Protein AF-A0A8S8YC99-F1 (afdb_monomer_lite)

Foldseek 3Di:
DWDDDQVGQQVVCVVCVVDQWDDDPVGFIFGPPPDPRHTDPVVVVVVVCVVQVPFDPVVVPTPPPPPPPVVVVVVVVVVVVVVD

Secondary structure (DSSP, 8-state):
---SSHHHHHHHHHH-TT--EEE-TTS-EEE-SSS-S-B-HHHHHHHHHHHHHTSPPGGGTSTTGGGTTHHHHHHHHHHHHHT-

Structure (mmCIF, N/CA/C/O backbone):
data_AF-A0A8S8YC99-F1
#
_entry.id   AF-A0A8S8YC99-F1
#
loop_
_atom_site.group_PDB
_atom_site.id
_atom_site.type_symbol
_atom_site.label_atom_id
_atom_site.label_alt_id
_atom_site.label_comp_id
_atom_site.label_asym_id
_atom_site.label_entity_id
_atom_site.label_seq_id
_atom_site.pdbx_PDB_ins_code
_atom_site.Cartn_x
_atom_site.Cartn_y
_atom_site.Cartn_z
_atom_site.occupancy
_atom_site.B_iso_or_equiv
_atom_site.auth_seq_id
_atom_site.auth_comp_id
_atom_site.auth_asym_id
_atom_site.auth_atom_id
_atom_site.pdbx_PDB_model_num
ATOM 1 N N . MET A 1 1 ? -13.519 10.395 1.666 1.00 59.31 1 MET A N 1
ATOM 2 C CA . MET A 1 1 ? -12.272 11.116 2.010 1.00 59.31 1 MET A CA 1
ATOM 3 C C . MET A 1 1 ? -12.280 11.323 3.515 1.00 59.31 1 MET A C 1
ATOM 5 O O . MET A 1 1 ? -13.285 11.803 4.022 1.00 59.31 1 MET A O 1
ATOM 9 N N . VAL A 1 2 ? -11.252 10.862 4.226 1.00 78.12 2 VAL A N 1
ATOM 10 C CA . VAL A 1 2 ? -11.248 10.760 5.698 1.00 78.12 2 VAL A CA 1
ATOM 11 C C . VAL A 1 2 ? -10.279 11.771 6.308 1.00 78.12 2 VAL A C 1
ATOM 13 O O . VAL A 1 2 ? -9.376 12.251 5.626 1.00 78.12 2 VAL A O 1
ATOM 16 N N . ARG A 1 3 ? -10.436 12.066 7.602 1.00 81.25 3 ARG A N 1
ATOM 17 C CA . ARG A 1 3 ? -9.474 12.872 8.360 1.00 81.25 3 ARG A CA 1
ATOM 18 C C . ARG A 1 3 ? -8.104 12.187 8.373 1.00 81.25 3 ARG A C 1
ATOM 20 O O . ARG A 1 3 ? -8.018 10.986 8.615 1.00 81.25 3 ARG A O 1
ATOM 27 N N . THR A 1 4 ? -7.049 12.960 8.133 1.00 81.81 4 THR A N 1
ATOM 28 C CA . THR A 1 4 ? -5.663 12.478 8.153 1.00 81.81 4 THR A CA 1
ATOM 29 C C . THR A 1 4 ? -5.279 11.938 9.532 1.00 81.81 4 THR A C 1
ATOM 31 O O . THR A 1 4 ? -5.660 12.518 10.553 1.00 81.81 4 THR A O 1
ATOM 34 N N . GLY A 1 5 ? -4.502 10.853 9.552 1.00 83.06 5 GLY A N 1
ATOM 35 C CA . GLY A 1 5 ? -3.903 10.276 10.750 1.00 83.06 5 GLY A CA 1
ATOM 36 C C . GLY A 1 5 ? -4.084 8.761 10.845 1.00 83.06 5 GLY A C 1
ATOM 37 O O . GLY A 1 5 ? -5.169 8.225 10.608 1.00 83.06 5 GLY A O 1
ATOM 38 N N . HIS A 1 6 ? -3.030 8.085 11.297 1.00 83.00 6 HIS A N 1
ATOM 39 C CA . HIS A 1 6 ? -2.930 6.628 11.418 1.00 83.00 6 HIS A CA 1
ATOM 40 C C . HIS A 1 6 ? -4.129 5.962 12.130 1.00 83.00 6 HIS A C 1
ATOM 42 O O . HIS A 1 6 ? -4.645 4.940 11.675 1.00 83.00 6 HIS A O 1
ATOM 48 N N . SER A 1 7 ? -4.632 6.549 13.220 1.00 85.56 7 SER A N 1
ATOM 49 C CA . SER A 1 7 ? -5.784 6.002 13.958 1.00 85.56 7 SER A CA 1
ATOM 50 C C . SER A 1 7 ? -7.092 6.073 13.166 1.00 85.56 7 SER A C 1
ATOM 52 O O . SER A 1 7 ? -7.913 5.160 13.258 1.00 85.56 7 SER A O 1
ATOM 54 N N . PHE A 1 8 ? -7.286 7.131 12.371 1.00 84.94 8 PHE A N 1
ATOM 55 C CA . PHE A 1 8 ? -8.458 7.261 11.506 1.00 84.94 8 PHE A CA 1
ATOM 56 C C . PHE A 1 8 ? -8.393 6.253 10.363 1.00 84.94 8 PHE A C 1
ATOM 58 O O . PHE A 1 8 ? -9.385 5.578 10.116 1.00 84.94 8 PHE A O 1
ATOM 65 N N . MET A 1 9 ? -7.220 6.074 9.750 1.00 87.50 9 MET A N 1
ATOM 66 C CA . MET A 1 9 ? -7.025 5.087 8.683 1.00 87.50 9 MET A CA 1
ATOM 67 C C . MET A 1 9 ? -7.313 3.662 9.161 1.00 87.50 9 MET A C 1
ATOM 69 O O . MET A 1 9 ? -8.088 2.952 8.527 1.00 87.50 9 MET A O 1
ATOM 73 N N . LYS A 1 10 ? -6.785 3.262 10.328 1.00 84.81 10 LYS A N 1
ATOM 74 C CA . LYS A 1 10 ? -7.093 1.947 10.919 1.00 84.81 10 LYS A CA 1
ATOM 75 C C . LYS A 1 10 ? -8.577 1.763 11.222 1.00 84.81 10 LYS A C 1
ATOM 77 O O . LYS A 1 10 ? -9.108 0.671 11.032 1.00 84.81 10 LYS A O 1
ATOM 82 N N . ARG A 1 11 ? -9.244 2.808 11.725 1.00 87.31 11 ARG A N 1
ATOM 83 C CA . ARG A 1 11 ? -10.678 2.752 12.022 1.00 87.31 11 ARG A CA 1
ATOM 84 C C . ARG A 1 11 ? -11.493 2.585 10.748 1.00 87.31 11 ARG A C 1
ATOM 86 O O . ARG A 1 11 ? -12.351 1.717 10.716 1.00 87.31 11 ARG A O 1
ATOM 93 N N . GLU A 1 12 ? -11.207 3.364 9.711 1.00 87.69 12 GLU A N 1
ATOM 94 C CA . GLU A 1 12 ? -11.926 3.257 8.441 1.00 87.69 12 GLU A CA 1
ATOM 95 C C . GLU A 1 12 ? -11.710 1.914 7.760 1.00 87.69 12 GLU A C 1
ATOM 97 O O . GLU A 1 12 ? -12.673 1.332 7.275 1.00 87.69 12 GLU A O 1
ATOM 102 N N . LEU A 1 13 ? -10.485 1.388 7.774 1.00 86.19 13 LEU A N 1
ATOM 103 C CA . LEU A 1 13 ? -10.192 0.068 7.217 1.00 86.19 13 LEU A CA 1
ATOM 104 C C . LEU A 1 13 ? -10.977 -1.034 7.946 1.00 86.19 13 LEU A C 1
ATOM 106 O O . LEU A 1 13 ? -11.494 -1.949 7.323 1.00 86.19 13 LEU A O 1
ATOM 110 N N . ARG A 1 14 ? -11.133 -0.914 9.271 1.00 84.56 14 ARG A N 1
ATOM 111 C CA . ARG A 1 14 ? -11.958 -1.838 10.064 1.00 84.56 14 ARG A CA 1
ATOM 112 C C . ARG A 1 14 ? -13.456 -1.668 9.803 1.00 84.56 14 ARG A C 1
ATOM 114 O O . ARG A 1 14 ? -14.183 -2.654 9.801 1.00 84.56 14 ARG A O 1
ATOM 121 N N . SER A 1 15 ? -13.918 -0.432 9.627 1.00 88.06 15 SER A N 1
ATOM 122 C CA . SER A 1 15 ? -15.326 -0.122 9.358 1.00 88.06 15 SER A CA 1
ATOM 123 C C . SER A 1 15 ? -15.762 -0.490 7.939 1.00 88.06 15 SER A C 1
ATOM 125 O O . SER A 1 15 ? -16.958 -0.629 7.703 1.00 88.06 15 SER A O 1
ATOM 127 N N . ASN A 1 16 ? -14.820 -0.648 7.003 1.00 86.12 16 ASN A N 1
ATOM 128 C CA . ASN A 1 16 ? -15.085 -0.960 5.601 1.00 86.12 16 ASN A CA 1
ATOM 129 C C . ASN A 1 16 ? -14.354 -2.256 5.201 1.00 86.12 16 ASN A C 1
ATOM 131 O O . ASN A 1 16 ? -13.270 -2.178 4.626 1.00 86.12 16 ASN A O 1
ATOM 135 N N . PRO A 1 17 ? -14.934 -3.444 5.460 1.00 81.31 17 PRO A N 1
ATOM 136 C CA . PRO A 1 17 ? -14.302 -4.733 5.150 1.00 81.31 17 PRO A CA 1
ATOM 137 C C . PRO A 1 17 ? -13.989 -4.929 3.659 1.00 81.31 17 PRO A C 1
ATOM 139 O O . PRO A 1 17 ? -13.060 -5.649 3.311 1.00 81.31 17 PRO A O 1
ATOM 142 N N . GLU A 1 18 ? -14.746 -4.255 2.791 1.00 84.88 18 GLU A N 1
ATOM 143 C CA . GLU A 1 18 ? -14.562 -4.255 1.334 1.00 84.88 18 GLU A CA 1
ATOM 144 C C . GLU A 1 18 ? -13.323 -3.452 0.888 1.00 84.88 18 GLU A C 1
ATOM 146 O O . GLU A 1 18 ? -12.880 -3.545 -0.259 1.00 84.88 18 GLU A O 1
ATOM 151 N N . ALA A 1 19 ? -12.760 -2.616 1.768 1.00 85.69 19 ALA A N 1
ATOM 152 C CA . ALA A 1 19 ? -11.604 -1.796 1.447 1.00 85.69 19 ALA A CA 1
ATOM 153 C C . ALA A 1 19 ? -10.312 -2.621 1.532 1.00 85.69 19 ALA A C 1
ATOM 155 O O . ALA A 1 19 ? -9.837 -2.975 2.607 1.00 85.69 19 ALA A O 1
ATOM 156 N N . VAL A 1 20 ? -9.686 -2.853 0.379 1.00 87.19 20 VAL A N 1
ATOM 157 C CA . VAL A 1 20 ? -8.398 -3.563 0.265 1.00 87.19 20 VAL A CA 1
ATOM 158 C C . VAL A 1 20 ? -7.194 -2.751 0.753 1.00 87.19 20 VAL A C 1
ATOM 160 O O . VAL A 1 20 ? -6.134 -3.320 1.019 1.00 87.19 20 VAL A O 1
ATOM 163 N N . MET A 1 21 ? -7.318 -1.425 0.864 1.00 89.00 21 MET A N 1
ATOM 164 C CA . MET A 1 21 ? -6.220 -0.547 1.266 1.00 89.00 21 MET A CA 1
ATOM 165 C C . MET A 1 21 ? -6.715 0.785 1.842 1.00 89.00 21 MET A C 1
ATOM 167 O O . MET A 1 21 ? -7.693 1.353 1.360 1.00 89.00 21 MET A O 1
ATOM 171 N N . ALA A 1 22 ? -5.970 1.334 2.801 1.00 89.06 22 ALA A N 1
ATOM 172 C CA . ALA A 1 22 ? -6.014 2.743 3.184 1.00 89.06 22 ALA A CA 1
ATOM 173 C C . ALA A 1 22 ? -4.608 3.354 3.099 1.00 89.06 22 ALA A C 1
ATOM 175 O O . ALA A 1 22 ? -3.605 2.656 3.239 1.00 89.06 22 ALA A O 1
ATOM 176 N N . GLY A 1 23 ? -4.517 4.661 2.874 1.00 86.94 23 GLY A N 1
ATOM 177 C CA . GLY A 1 23 ? -3.235 5.347 2.777 1.00 86.94 23 GLY A CA 1
ATOM 178 C C . GLY A 1 23 ? -3.349 6.819 3.123 1.00 86.94 23 GLY A C 1
ATOM 179 O O . GLY A 1 23 ? -4.378 7.448 2.868 1.00 86.94 23 GLY A O 1
ATOM 180 N N . GLU A 1 24 ? -2.283 7.369 3.693 1.00 88.31 24 GLU A N 1
ATOM 181 C CA . GLU A 1 24 ? -2.164 8.802 3.938 1.00 88.31 24 GLU A CA 1
ATOM 182 C C . GLU A 1 24 ? -0.991 9.403 3.155 1.00 88.31 24 GLU A C 1
ATOM 184 O O . GLU A 1 24 ? -0.019 8.728 2.822 1.00 88.31 24 GLU A O 1
ATOM 189 N N . MET A 1 25 ? -1.066 10.705 2.876 1.00 84.94 25 MET A N 1
ATOM 190 C CA . MET A 1 25 ? -0.075 11.409 2.052 1.00 84.94 25 MET A CA 1
ATOM 191 C C . MET A 1 25 ? 1.341 11.421 2.660 1.00 84.94 25 MET A C 1
ATOM 193 O O . MET A 1 25 ? 2.308 11.628 1.935 1.00 84.94 25 MET A O 1
ATOM 197 N N . SER A 1 26 ? 1.479 11.172 3.966 1.00 86.56 26 SER A N 1
ATOM 198 C CA . SER A 1 26 ? 2.784 11.038 4.629 1.00 86.56 26 SER A CA 1
ATOM 199 C C . SER A 1 26 ? 3.518 9.733 4.270 1.00 86.56 26 SER A C 1
ATOM 201 O O . SER A 1 26 ? 4.676 9.571 4.643 1.00 86.56 26 SER A O 1
ATOM 203 N N . GLY A 1 27 ? 2.857 8.805 3.564 1.00 83.44 27 GLY A N 1
ATOM 204 C CA . GLY A 1 27 ? 3.436 7.535 3.124 1.00 83.44 27 GLY A CA 1
ATOM 205 C C . GLY A 1 27 ? 3.105 6.327 4.004 1.00 83.44 27 GLY A C 1
ATOM 206 O O . GLY A 1 27 ? 3.667 5.259 3.772 1.00 83.44 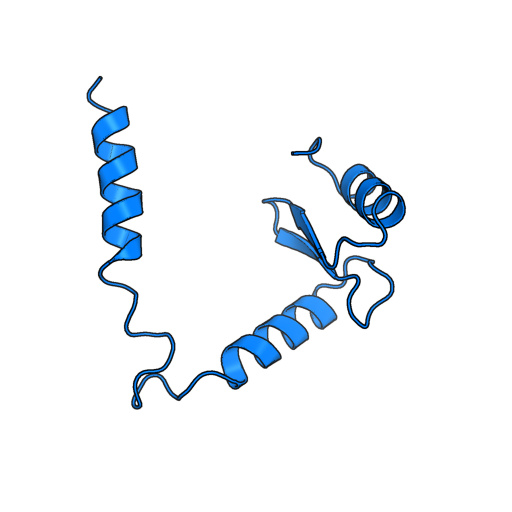27 GLY A O 1
ATOM 207 N N . HIS A 1 28 ? 2.197 6.459 4.979 1.00 86.88 28 HIS A N 1
ATOM 208 C CA . HIS A 1 28 ? 1.692 5.302 5.728 1.00 86.88 28 HIS A CA 1
ATOM 209 C C . HIS A 1 28 ? 0.605 4.608 4.907 1.00 86.88 28 HIS A C 1
ATOM 211 O O . HIS A 1 28 ? -0.388 5.233 4.517 1.00 86.88 28 HIS A O 1
ATOM 217 N N . PHE A 1 29 ? 0.792 3.313 4.661 1.00 87.88 29 PHE A N 1
ATOM 218 C CA . PHE A 1 29 ? -0.109 2.493 3.860 1.00 87.88 29 PHE A CA 1
ATOM 219 C C . PHE A 1 29 ? -0.552 1.268 4.659 1.00 87.88 29 PHE A C 1
ATOM 221 O O . PHE A 1 29 ? 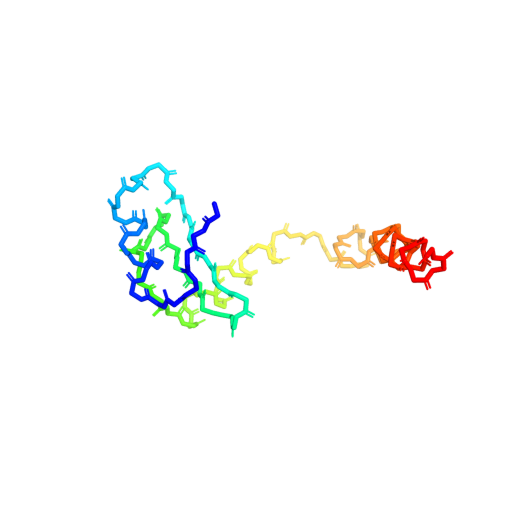0.253 0.570 5.270 1.00 87.88 29 PHE A O 1
ATOM 228 N N . PHE A 1 30 ? -1.849 0.994 4.632 1.00 88.00 30 PHE A N 1
ATOM 229 C CA . PHE A 1 30 ? -2.490 -0.093 5.357 1.00 88.00 30 PHE A CA 1
ATOM 230 C C . PHE A 1 30 ? -3.131 -1.017 4.335 1.00 88.00 30 PHE A C 1
ATOM 232 O O . PHE A 1 30 ? -4.168 -0.685 3.767 1.00 88.00 30 PHE A O 1
ATOM 239 N N . LEU A 1 31 ? -2.501 -2.155 4.074 1.00 87.88 31 LEU A N 1
ATOM 240 C CA . LEU A 1 31 ? -2.994 -3.145 3.120 1.00 87.88 31 LEU A CA 1
ATOM 241 C C . LEU A 1 31 ? -3.806 -4.218 3.852 1.00 87.88 31 LEU A C 1
ATOM 243 O O . LEU A 1 31 ? -3.298 -4.852 4.778 1.00 87.88 31 LEU A O 1
ATOM 247 N N . HIS A 1 32 ? -5.057 -4.405 3.431 1.00 85.94 32 HIS A N 1
ATOM 248 C CA . HIS A 1 32 ? -6.008 -5.396 3.945 1.00 85.94 32 HIS A CA 1
ATOM 249 C C . HIS A 1 32 ? -6.412 -6.380 2.835 1.00 85.94 32 HIS A C 1
ATOM 251 O O . HIS A 1 32 ? -7.584 -6.642 2.585 1.00 85.94 32 HIS A O 1
ATOM 257 N N . ASP A 1 33 ? -5.422 -6.875 2.094 1.00 83.75 33 ASP A N 1
ATOM 258 C CA . ASP A 1 33 ? -5.621 -7.848 1.019 1.00 83.75 33 ASP A CA 1
ATOM 259 C C . ASP A 1 33 ? -5.262 -9.274 1.473 1.00 83.75 33 ASP A C 1
ATOM 261 O O . ASP A 1 33 ? -6.101 -10.166 1.525 1.00 83.75 33 ASP A O 1
ATOM 265 N N . ARG A 1 34 ? -3.996 -9.477 1.841 1.00 87.50 34 ARG A N 1
ATOM 266 C CA . ARG A 1 34 ? -3.396 -10.718 2.357 1.00 87.50 34 ARG A CA 1
ATOM 267 C C . ARG A 1 34 ? -2.704 -10.471 3.700 1.00 87.50 34 ARG A C 1
ATOM 269 O O . ARG A 1 34 ? -1.944 -11.306 4.184 1.00 87.50 34 ARG A O 1
ATOM 276 N N . TRP A 1 35 ? -2.934 -9.293 4.269 1.00 84.56 35 TRP A N 1
ATOM 277 C CA . TRP A 1 35 ? -2.334 -8.810 5.500 1.00 84.56 35 TRP A CA 1
ATOM 278 C C . TRP A 1 35 ? -3.418 -8.215 6.395 1.00 84.56 35 TRP A C 1
ATOM 280 O O . TRP A 1 35 ? -4.419 -7.728 5.872 1.00 84.56 35 TRP A O 1
ATOM 290 N N . PRO A 1 36 ? -3.258 -8.205 7.728 1.00 81.19 36 PRO A N 1
ATOM 291 C CA . PRO A 1 36 ? -4.330 -7.814 8.646 1.00 81.19 36 PRO A CA 1
ATOM 292 C C . PRO A 1 36 ? -4.686 -6.317 8.637 1.00 81.19 36 PRO A C 1
ATOM 294 O O . PRO A 1 36 ? -5.387 -5.859 9.537 1.00 81.19 36 PRO A O 1
ATOM 297 N N . GLY A 1 37 ? -4.174 -5.517 7.694 1.00 80.31 37 GLY A N 1
ATOM 298 C CA . GLY A 1 37 ? -4.491 -4.089 7.624 1.00 80.31 37 GLY A CA 1
ATOM 299 C C . GLY A 1 37 ? -3.690 -3.197 8.572 1.00 80.31 37 GLY A C 1
ATOM 300 O O . GLY A 1 37 ? -4.125 -2.089 8.887 1.00 80.31 37 GLY A O 1
ATOM 301 N N . PHE A 1 38 ? -2.530 -3.645 9.063 1.00 82.31 38 PHE A N 1
ATOM 302 C CA . PHE A 1 38 ? -1.618 -2.781 9.816 1.00 82.31 38 PHE A CA 1
ATOM 303 C C . PHE A 1 38 ? -0.529 -2.189 8.926 1.00 82.31 38 PHE A C 1
ATOM 305 O O . PHE A 1 38 ? -0.117 -2.804 7.945 1.00 82.31 38 PHE A O 1
ATOM 312 N N . ASP A 1 39 ? -0.053 -1.003 9.302 1.00 85.12 39 ASP A N 1
ATOM 313 C CA . ASP A 1 39 ? 1.037 -0.346 8.594 1.00 85.12 39 ASP A CA 1
ATOM 314 C C . ASP A 1 39 ? 2.357 -1.079 8.835 1.00 85.12 39 ASP A C 1
ATOM 316 O O . ASP A 1 39 ? 2.807 -1.243 9.972 1.00 85.12 39 ASP A O 1
ATOM 320 N N . CYS A 1 40 ? 2.945 -1.563 7.748 1.00 87.88 40 CYS A N 1
ATOM 321 C CA . CYS A 1 40 ? 4.223 -2.247 7.740 1.00 87.88 40 CYS A CA 1
ATOM 322 C C . CYS A 1 40 ? 4.979 -1.841 6.479 1.00 87.88 40 CYS A C 1
ATOM 324 O O . CYS A 1 40 ? 4.686 -2.317 5.382 1.00 87.88 40 CYS A O 1
ATOM 326 N N . SER A 1 41 ? 5.983 -0.982 6.642 1.00 89.31 41 SER A N 1
ATOM 327 C CA . SER A 1 41 ? 6.795 -0.463 5.537 1.00 89.31 41 SER A CA 1
ATOM 328 C C . SER A 1 41 ? 7.448 -1.570 4.705 1.00 89.31 41 SER A C 1
ATOM 330 O O . SER A 1 41 ? 7.464 -1.481 3.482 1.00 89.31 41 SER A O 1
ATOM 332 N N . LEU A 1 42 ? 7.921 -2.642 5.347 1.00 91.62 42 LEU A N 1
ATOM 333 C CA . LEU A 1 42 ? 8.499 -3.812 4.678 1.00 91.62 42 LEU A CA 1
ATOM 334 C C . LEU A 1 42 ? 7.474 -4.550 3.814 1.00 91.62 42 LEU A C 1
ATOM 336 O O . LEU A 1 42 ? 7.756 -4.852 2.656 1.00 91.62 42 LEU A O 1
ATOM 340 N N . TYR A 1 43 ? 6.279 -4.808 4.350 1.00 91.12 43 TYR A N 1
ATOM 341 C CA . TYR A 1 43 ? 5.209 -5.443 3.582 1.00 91.12 43 TYR A CA 1
ATOM 342 C C . TYR A 1 43 ? 4.772 -4.548 2.416 1.00 91.12 43 TYR A C 1
ATOM 344 O O . TYR A 1 43 ? 4.670 -5.015 1.285 1.00 91.12 43 TYR A O 1
ATOM 352 N N . ASN A 1 44 ? 4.610 -3.247 2.659 1.00 90.88 44 ASN A N 1
ATOM 353 C CA . ASN A 1 44 ? 4.254 -2.270 1.631 1.00 90.88 44 ASN A CA 1
ATOM 354 C C . ASN A 1 44 ? 5.307 -2.210 0.512 1.00 90.88 44 ASN A C 1
ATOM 356 O O . ASN A 1 44 ? 4.954 -2.230 -0.666 1.0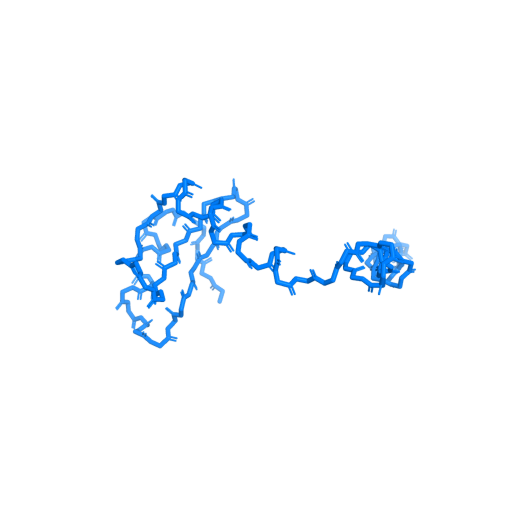0 90.88 44 ASN A O 1
ATOM 360 N N . ALA A 1 45 ? 6.597 -2.206 0.864 1.00 91.25 45 ALA A N 1
ATOM 361 C CA . ALA A 1 45 ? 7.692 -2.241 -0.100 1.00 91.25 45 ALA A CA 1
ATOM 362 C C . ALA A 1 45 ? 7.701 -3.548 -0.908 1.00 91.25 45 ALA A C 1
ATOM 364 O O . ALA A 1 45 ? 7.818 -3.509 -2.131 1.00 91.25 45 ALA A O 1
ATOM 365 N N . ALA A 1 46 ? 7.512 -4.699 -0.258 1.00 92.62 46 ALA A N 1
ATOM 366 C CA . ALA A 1 46 ? 7.429 -5.987 -0.942 1.00 92.62 46 ALA A CA 1
ATOM 367 C C . ALA A 1 46 ? 6.236 -6.050 -1.911 1.00 92.62 46 ALA A C 1
ATOM 369 O O . ALA A 1 46 ? 6.380 -6.521 -3.037 1.00 92.62 46 ALA A O 1
ATOM 370 N N . ARG A 1 47 ? 5.070 -5.524 -1.516 1.00 90.38 47 ARG A N 1
ATOM 371 C CA . ARG A 1 47 ? 3.881 -5.450 -2.381 1.00 90.38 47 ARG A CA 1
ATOM 372 C C . ARG A 1 47 ? 4.088 -4.506 -3.557 1.00 90.38 47 ARG A C 1
ATOM 374 O O . ARG A 1 47 ? 3.688 -4.840 -4.669 1.00 90.38 47 ARG A O 1
ATOM 381 N N . LEU A 1 48 ? 4.755 -3.374 -3.340 1.00 88.44 48 LEU A N 1
ATOM 382 C CA . LEU A 1 48 ? 5.136 -2.471 -4.421 1.00 88.44 48 LEU A CA 1
ATOM 383 C C . LEU A 1 48 ? 6.080 -3.164 -5.413 1.00 88.44 48 LEU A C 1
ATOM 385 O O . LEU A 1 48 ? 5.844 -3.100 -6.616 1.00 88.44 48 LEU A O 1
ATOM 389 N N . LEU A 1 49 ? 7.103 -3.868 -4.921 1.00 90.44 49 LEU A N 1
ATOM 390 C CA . LEU A 1 49 ? 8.021 -4.639 -5.763 1.00 90.44 49 LEU A CA 1
ATOM 391 C C . LEU A 1 49 ? 7.309 -5.763 -6.524 1.00 90.44 49 LEU A C 1
ATOM 393 O O . LEU A 1 49 ? 7.632 -5.994 -7.681 1.00 90.44 49 LEU A O 1
ATOM 397 N N . GLU A 1 50 ? 6.320 -6.429 -5.926 1.00 90.12 50 GLU A N 1
ATOM 398 C CA . GLU A 1 50 ? 5.499 -7.433 -6.617 1.00 90.12 50 GLU A CA 1
ATOM 399 C C . GLU A 1 50 ? 4.687 -6.819 -7.767 1.00 90.12 50 GLU A C 1
ATOM 401 O O . GLU A 1 50 ? 4.538 -7.447 -8.812 1.00 90.12 50 GLU A O 1
ATOM 406 N N . ILE A 1 51 ? 4.164 -5.600 -7.596 1.00 86.75 51 ILE A N 1
ATOM 407 C CA . ILE A 1 51 ? 3.435 -4.886 -8.655 1.00 86.75 51 ILE A CA 1
ATOM 408 C C . ILE A 1 51 ? 4.395 -4.469 -9.771 1.00 86.75 51 ILE A C 1
ATOM 410 O O . ILE A 1 51 ? 4.126 -4.743 -10.936 1.00 86.75 51 ILE A O 1
ATOM 414 N N . VAL A 1 52 ? 5.523 -3.851 -9.418 1.00 86.12 52 VAL A N 1
ATOM 415 C CA . VAL A 1 52 ? 6.523 -3.383 -10.390 1.00 86.12 52 VAL A CA 1
ATOM 416 C C . VAL A 1 52 ? 7.175 -4.555 -11.127 1.00 86.12 52 VAL A C 1
ATOM 418 O O . VAL A 1 52 ? 7.374 -4.484 -12.331 1.00 86.12 52 VAL A O 1
ATOM 421 N N . GLY A 1 53 ? 7.473 -5.653 -10.433 1.00 86.81 53 GLY A N 1
ATOM 422 C CA . GLY A 1 53 ? 8.112 -6.835 -11.012 1.00 86.81 53 GLY A CA 1
ATOM 423 C C . GLY A 1 53 ? 7.208 -7.667 -11.925 1.00 86.81 53 GLY A C 1
ATOM 424 O O . GLY A 1 53 ? 7.710 -8.534 -12.633 1.00 86.81 53 GLY A O 1
ATOM 425 N N . ARG A 1 54 ? 5.890 -7.430 -11.916 1.00 85.38 54 ARG A N 1
ATOM 426 C CA . ARG A 1 54 ? 4.956 -8.008 -12.898 1.00 85.38 54 ARG A CA 1
ATOM 427 C C . ARG A 1 54 ? 4.937 -7.253 -14.215 1.00 85.38 54 ARG A C 1
ATOM 429 O O . ARG A 1 54 ? 4.434 -7.789 -15.199 1.00 85.38 54 ARG A O 1
ATOM 436 N N . ASP A 1 55 ? 5.408 -6.015 -14.212 1.00 82.94 55 ASP A N 1
ATOM 437 C CA . ASP A 1 55 ? 5.469 -5.235 -15.427 1.00 82.94 55 ASP A CA 1
ATOM 438 C C . ASP A 1 55 ? 6.638 -5.700 -16.300 1.00 82.94 55 ASP A C 1
ATOM 440 O O . ASP A 1 55 ? 7.633 -6.249 -15.817 1.00 82.94 55 ASP A O 1
ATOM 444 N N . SER A 1 56 ? 6.505 -5.492 -17.606 1.00 79.06 56 SER A N 1
ATOM 445 C CA . SER A 1 56 ? 7.581 -5.791 -18.542 1.00 79.06 56 SER A CA 1
ATOM 446 C C . SER A 1 56 ? 8.806 -4.944 -18.207 1.00 79.06 56 SER A C 1
ATOM 448 O O . SER A 1 56 ? 8.722 -3.877 -17.593 1.00 79.06 56 SER A O 1
ATOM 450 N N . SER A 1 57 ? 9.983 -5.401 -18.626 1.00 78.00 57 SER A N 1
ATOM 451 C CA . SER A 1 57 ? 11.169 -4.559 -18.528 1.00 78.00 57 SER A CA 1
ATOM 452 C C . SER A 1 57 ? 10.896 -3.223 -19.231 1.00 78.00 57 SER A C 1
ATOM 454 O O . SER A 1 57 ? 10.256 -3.193 -20.286 1.00 78.00 57 SER A O 1
ATOM 456 N N . PRO A 1 58 ? 11.422 -2.106 -18.712 1.00 73.62 58 PRO A N 1
ATOM 457 C CA . PRO A 1 58 ? 11.352 -0.818 -19.389 1.00 73.62 58 PRO A CA 1
ATOM 458 C C . PRO A 1 58 ? 11.846 -0.830 -20.838 1.00 73.62 58 PRO A C 1
ATOM 460 O O . PRO A 1 58 ? 11.409 -0.023 -21.652 1.00 73.62 58 PRO A O 1
ATOM 463 N N . LYS A 1 59 ? 12.775 -1.741 -21.151 1.00 75.19 59 LYS A N 1
ATOM 464 C CA . LYS A 1 59 ? 13.325 -1.934 -22.499 1.00 75.19 59 LYS A CA 1
ATOM 465 C C . LYS A 1 59 ? 12.325 -2.598 -23.450 1.00 75.19 59 LYS A C 1
ATOM 467 O O . LYS A 1 59 ? 12.401 -2.370 -24.649 1.00 75.19 59 LYS A O 1
ATOM 472 N N . ASP A 1 60 ? 11.382 -3.351 -22.892 1.00 76.69 60 ASP A N 1
ATOM 473 C CA . ASP A 1 60 ? 10.357 -4.118 -23.601 1.00 76.69 60 ASP A CA 1
ATOM 474 C C . ASP A 1 60 ? 8.979 -3.427 -23.531 1.00 76.69 60 ASP A C 1
ATOM 476 O O . ASP A 1 60 ? 7.957 -4.026 -23.854 1.00 76.69 60 ASP A O 1
ATOM 480 N N . GLY A 1 61 ? 8.938 -2.156 -23.106 1.00 66.62 61 GLY A N 1
ATOM 481 C CA . GLY A 1 61 ? 7.720 -1.343 -23.068 1.00 66.62 61 GLY A CA 1
ATOM 482 C C . GLY A 1 61 ? 6.944 -1.347 -21.747 1.00 66.62 61 GLY A C 1
ATOM 483 O O . GLY A 1 61 ? 5.856 -0.775 -21.709 1.00 66.62 61 GLY A O 1
ATOM 484 N N . GLY A 1 62 ? 7.475 -1.926 -20.661 1.00 67.19 62 GLY A N 1
ATOM 485 C CA . GLY A 1 62 ? 6.877 -1.759 -19.325 1.00 67.19 62 GLY A CA 1
ATOM 486 C C . GLY A 1 62 ? 7.030 -0.337 -18.772 1.00 67.19 62 GLY A C 1
ATOM 487 O O . GLY A 1 62 ? 7.570 0.534 -19.459 1.00 67.19 62 GLY A O 1
ATOM 488 N N . MET A 1 63 ? 6.545 -0.074 -17.549 1.00 61.34 63 MET A N 1
ATOM 489 C CA . MET A 1 63 ? 6.412 1.243 -16.891 1.00 61.34 63 MET A CA 1
ATOM 490 C C . MET A 1 63 ? 7.711 2.069 -16.814 1.00 61.34 63 MET A C 1
ATOM 492 O O . MET A 1 63 ? 8.273 2.309 -15.752 1.00 61.34 63 MET A O 1
ATOM 496 N N . ILE A 1 64 ? 8.148 2.605 -17.949 1.00 56.97 64 ILE A N 1
ATOM 497 C CA . ILE A 1 64 ? 8.984 3.801 -18.112 1.00 56.97 64 ILE A CA 1
ATOM 498 C C . ILE A 1 64 ? 8.472 4.648 -19.300 1.00 56.97 64 ILE A C 1
ATOM 500 O O . ILE A 1 64 ? 8.801 5.827 -19.387 1.00 56.97 64 ILE A O 1
ATOM 504 N N . SER A 1 65 ? 7.576 4.128 -20.154 1.00 47.28 65 SER A N 1
ATOM 505 C CA . SER A 1 65 ? 7.059 4.852 -21.334 1.00 47.28 65 SER A CA 1
ATOM 506 C C . SER A 1 65 ? 5.964 5.903 -21.045 1.00 47.28 65 SER A C 1
ATOM 508 O O . SER A 1 65 ? 5.814 6.851 -21.808 1.00 47.28 65 SER A O 1
ATOM 510 N N . HIS A 1 66 ? 5.216 5.825 -19.939 1.00 49.25 66 HIS A N 1
ATOM 511 C CA . HIS A 1 66 ? 4.111 6.769 -19.656 1.00 49.25 66 HIS A CA 1
ATOM 512 C C . HIS A 1 66 ? 4.535 8.098 -18.997 1.00 49.25 66 HIS A C 1
ATOM 514 O O . HIS A 1 66 ? 3.707 8.800 -18.409 1.00 49.25 66 HIS A O 1
ATOM 520 N N . ARG A 1 67 ? 5.817 8.482 -19.078 1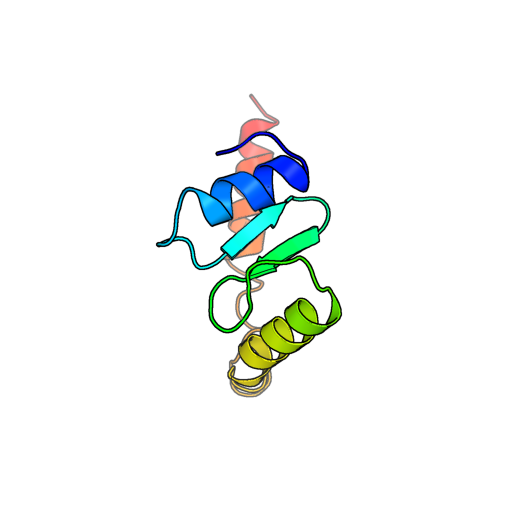.00 51.56 67 ARG A N 1
ATOM 521 C CA . ARG A 1 67 ? 6.274 9.771 -18.531 1.00 51.56 67 ARG A CA 1
ATOM 522 C C . ARG A 1 67 ? 5.843 10.990 -19.348 1.00 51.56 67 ARG A C 1
ATOM 524 O O . ARG A 1 67 ? 5.825 12.082 -18.777 1.00 51.56 67 ARG A O 1
ATOM 531 N N . ASP A 1 68 ? 5.380 10.807 -20.582 1.00 50.91 68 ASP A N 1
ATOM 532 C CA . ASP A 1 68 ? 5.119 11.941 -21.477 1.00 50.91 68 ASP A CA 1
ATOM 533 C C . ASP A 1 68 ? 3.674 12.462 -21.435 1.00 50.91 68 ASP A C 1
ATOM 535 O O . ASP A 1 68 ? 3.446 13.641 -21.692 1.00 50.91 68 ASP A O 1
ATOM 539 N N . SER A 1 69 ? 2.681 11.655 -21.043 1.00 47.03 69 SER A N 1
ATOM 540 C CA . SER A 1 69 ? 1.266 12.076 -21.120 1.00 47.03 69 SER A CA 1
ATOM 541 C C . SER A 1 69 ? 0.673 12.521 -19.777 1.00 47.03 69 SER A C 1
ATOM 543 O O . SER A 1 69 ? -0.054 13.513 -19.714 1.00 47.03 69 SER A O 1
ATOM 545 N N . LEU A 1 70 ? 0.996 11.841 -18.672 1.00 49.62 70 LEU A N 1
ATOM 546 C CA . LEU A 1 70 ? 0.385 12.132 -17.364 1.00 49.62 70 LEU A CA 1
ATOM 547 C C . LEU A 1 70 ? 1.103 13.256 -16.603 1.00 49.62 70 LEU A C 1
ATOM 549 O O . LEU A 1 70 ? 0.441 14.094 -15.988 1.00 49.62 70 LEU A O 1
ATOM 553 N N . THR A 1 71 ? 2.432 13.353 -16.722 1.00 53.28 71 THR A N 1
ATOM 554 C CA . THR A 1 71 ? 3.201 14.499 -16.202 1.00 53.28 71 THR A CA 1
ATOM 555 C C . THR A 1 71 ? 2.746 15.810 -16.853 1.00 53.28 71 THR A C 1
ATOM 557 O O . THR A 1 71 ? 2.595 16.828 -16.172 1.00 53.28 71 THR A O 1
ATOM 560 N N . TYR A 1 72 ? 2.451 15.780 -18.158 1.00 48.22 72 TYR A N 1
ATOM 561 C CA . TYR A 1 72 ? 1.984 16.946 -18.911 1.00 48.22 72 TYR A CA 1
ATOM 562 C C . TYR A 1 72 ? 0.570 17.369 -18.485 1.00 48.22 72 TYR A C 1
ATOM 564 O O . TYR A 1 72 ? 0.318 18.551 -18.257 1.00 48.22 72 TYR A O 1
ATOM 572 N N . LEU A 1 73 ? -0.347 16.416 -18.282 1.00 52.16 73 LEU A N 1
ATOM 573 C CA . LEU A 1 73 ? -1.719 16.709 -17.848 1.00 52.16 73 LEU A CA 1
ATOM 574 C C . LEU A 1 73 ? -1.797 17.262 -16.415 1.00 52.16 73 LEU A C 1
ATOM 576 O O . LEU A 1 73 ? -2.600 18.162 -16.155 1.00 52.16 73 LEU A O 1
ATOM 580 N N . ILE A 1 74 ? -0.956 16.775 -15.495 1.00 55.41 74 ILE A N 1
ATOM 581 C CA . ILE A 1 74 ? -0.896 17.292 -14.117 1.00 55.41 74 ILE A CA 1
ATOM 582 C C . ILE A 1 74 ? -0.279 18.701 -14.097 1.00 55.41 74 ILE A C 1
ATOM 584 O O . ILE A 1 74 ? -0.822 19.598 -13.447 1.00 55.41 74 ILE A O 1
ATOM 588 N N . THR A 1 75 ? 0.784 18.935 -14.875 1.00 51.97 75 THR A N 1
ATOM 589 C CA . THR A 1 75 ? 1.449 20.250 -14.961 1.00 51.97 75 THR A CA 1
ATOM 590 C C . THR A 1 75 ? 0.563 21.304 -15.641 1.00 51.97 75 THR A C 1
ATOM 592 O O . THR A 1 75 ? 0.439 22.425 -15.144 1.00 51.97 75 THR A O 1
ATOM 595 N N . LEU A 1 76 ? -0.143 20.953 -16.724 1.00 48.53 76 LEU A N 1
ATOM 596 C CA . LEU A 1 76 ? -1.047 21.883 -17.416 1.00 48.53 76 LEU A CA 1
ATOM 597 C C . LEU A 1 76 ? -2.294 22.238 -16.590 1.00 48.53 76 LEU A C 1
ATOM 599 O O . LEU A 1 76 ? -2.764 23.378 -16.655 1.00 48.53 76 LEU A O 1
ATOM 603 N N . ARG A 1 77 ? -2.828 21.310 -15.779 1.00 45.38 77 ARG A N 1
ATOM 604 C CA . ARG A 1 77 ? -3.937 21.622 -14.856 1.00 45.38 77 ARG A CA 1
ATOM 605 C C . ARG A 1 77 ? -3.521 22.607 -13.764 1.00 45.38 77 ARG A C 1
ATOM 607 O O . ARG A 1 77 ? -4.308 23.495 -13.444 1.00 45.38 77 ARG A O 1
ATOM 614 N N . GLN A 1 78 ? -2.303 22.490 -13.231 1.00 46.72 78 GLN A N 1
ATOM 615 C CA . GLN A 1 78 ? -1.794 23.439 -12.235 1.00 46.72 78 GLN A CA 1
ATOM 616 C C . GLN A 1 78 ? -1.501 24.820 -12.837 1.00 46.72 78 GLN A C 1
ATOM 618 O O . GLN A 1 78 ? -1.833 25.828 -12.214 1.00 46.72 78 GLN A O 1
ATOM 623 N N . MET A 1 79 ? -0.973 24.902 -14.065 1.00 43.06 79 MET A N 1
ATOM 624 C CA . MET A 1 79 ? -0.770 26.199 -14.724 1.00 43.06 79 MET A CA 1
ATOM 625 C C . MET A 1 79 ? -2.089 26.917 -15.051 1.00 43.06 79 MET A C 1
ATOM 627 O O . MET A 1 79 ? -2.180 28.122 -14.835 1.00 43.06 79 MET A O 1
ATOM 631 N N . LYS A 1 80 ? -3.150 26.210 -15.471 1.00 47.25 80 LYS A N 1
ATOM 632 C CA . LYS A 1 80 ? -4.467 26.841 -15.704 1.00 47.25 80 LYS A CA 1
ATOM 633 C C . LYS A 1 80 ? -5.155 27.366 -14.437 1.00 47.25 80 LYS A C 1
ATOM 635 O O . LYS A 1 80 ? -5.972 28.272 -14.551 1.00 47.25 80 LYS A O 1
ATOM 640 N N . GLN A 1 81 ? -4.857 26.823 -13.254 1.00 49.69 81 GLN A N 1
ATOM 641 C CA . GLN A 1 81 ? -5.424 27.325 -11.992 1.00 49.69 81 GLN A CA 1
ATOM 642 C C . GLN A 1 81 ? -4.625 28.476 -11.370 1.00 49.69 81 GLN A C 1
ATOM 644 O O . GLN A 1 81 ? -5.170 29.199 -10.547 1.00 49.69 81 GLN A O 1
ATOM 649 N N . LYS A 1 82 ? -3.359 28.668 -11.764 1.00 41.00 82 LYS A N 1
ATOM 650 C CA . LYS A 1 82 ? -2.490 29.730 -11.230 1.00 41.00 82 LYS A CA 1
ATOM 651 C C . LYS A 1 82 ? -2.582 31.058 -12.003 1.00 41.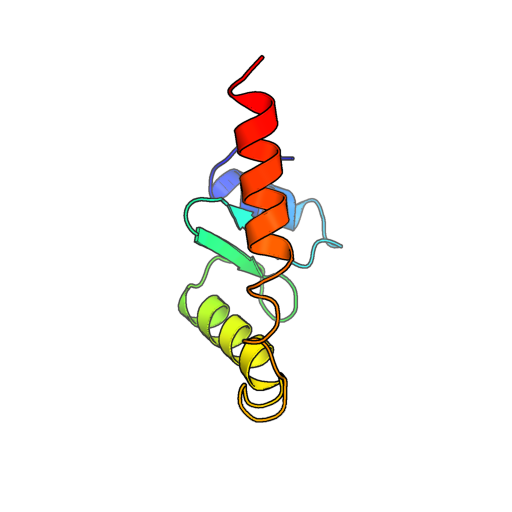00 82 LYS A C 1
ATOM 653 O O . LYS A 1 82 ? -2.078 32.066 -11.526 1.00 41.00 82 LYS A O 1
ATOM 658 N N . PHE A 1 83 ? -3.231 31.061 -13.170 1.00 47.88 83 PHE A N 1
ATOM 659 C CA . PHE A 1 83 ? -3.498 32.250 -13.996 1.00 47.88 83 PHE A CA 1
ATOM 660 C C . PHE A 1 83 ? -4.986 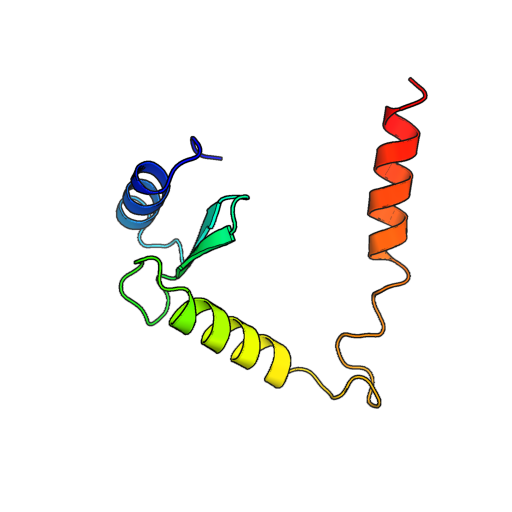32.636 -14.014 1.00 47.88 83 PHE A C 1
ATOM 662 O O . PHE A 1 83 ? -5.509 33.080 -15.037 1.00 47.88 83 PHE A O 1
ATOM 669 N N . ARG A 1 84 ? -5.680 32.447 -12.891 1.00 43.78 84 ARG A N 1
ATOM 670 C CA . ARG A 1 84 ? -7.058 32.894 -12.709 1.00 43.78 84 ARG A CA 1
ATOM 671 C C . ARG A 1 84 ? -7.197 33.677 -11.417 1.00 43.78 84 ARG A C 1
ATOM 673 O O . ARG A 1 84 ? -6.521 33.284 -10.442 1.00 43.78 84 ARG A O 1
#

pLDDT: mean 75.29, std 16.41, range [41.0, 92.62]

Radius of gyration: 17.0 Å; chains: 1; bounding box: 29×44×38 Å

Sequence (84 aa):
MVRTGHSFMKRELRSNPEAVMAGEMSGHFFLHDRWPGFDCSLYNAARLLEIVGRDSSPKDGGMISHRDSLTYLITLRQMKQKFR